Protein AF-A0A9X4BI87-F1 (afdb_monomer_lite)

Secondary structure (DSSP, 8-state):
--S---EEEEEEEEEESSS-EEEEEEEEEEP---EEE-TTSS-TT-EEE-S--SS-EEEEEEEEEEEEEEEETTEEEEEEEEEEEE-GGGGGS--

pLDDT: mean 77.47, std 15.28, range [39.59, 94.81]

Structure (mmCIF, N/CA/C/O backbone):
data_AF-A0A9X4BI87-F1
#
_entry.id   AF-A0A9X4BI87-F1
#
loop_
_atom_site.group_PDB
_atom_site.id
_atom_site.type_symbol
_atom_site.label_atom_id
_atom_site.label_alt_id
_atom_site.label_comp_id
_atom_site.label_asym_id
_atom_site.label_entity_id
_atom_site.label_seq_id
_atom_site.pdbx_PDB_ins_code
_atom_site.Cartn_x
_atom_site.Cartn_y
_atom_site.Cartn_z
_atom_site.occupancy
_atom_site.B_iso_or_equiv
_atom_site.auth_seq_id
_atom_site.auth_comp_id
_atom_site.auth_asym_id
_atom_site.auth_atom_id
_atom_site.pdbx_PDB_model_num
ATOM 1 N N . PHE A 1 1 ? -1.081 7.690 5.217 1.00 48.03 1 PHE A N 1
ATOM 2 C CA . PHE A 1 1 ? -0.173 6.781 4.496 1.00 48.03 1 PHE A CA 1
ATOM 3 C C . PHE A 1 1 ? 1.250 7.194 4.862 1.00 48.03 1 PHE A C 1
ATOM 5 O O . PHE A 1 1 ? 1.548 8.368 4.724 1.00 48.03 1 PHE A O 1
ATOM 12 N N . TRP A 1 2 ? 2.065 6.306 5.451 1.00 39.59 2 TRP A N 1
ATOM 13 C CA . TRP A 1 2 ? 3.472 6.602 5.808 1.00 39.59 2 TRP A CA 1
ATOM 14 C C . TRP A 1 2 ? 4.362 6.609 4.550 1.00 39.59 2 TRP A C 1
ATOM 16 O O . TRP A 1 2 ? 5.305 7.381 4.453 1.00 39.59 2 TRP A O 1
ATOM 26 N N . MET A 1 3 ? 4.006 5.854 3.514 1.00 40.59 3 MET A N 1
ATOM 27 C CA . MET A 1 3 ? 4.603 6.024 2.192 1.00 40.59 3 MET A CA 1
ATOM 28 C C . MET A 1 3 ? 3.857 7.129 1.437 1.00 40.59 3 MET A C 1
ATOM 30 O O . MET A 1 3 ? 2.646 7.019 1.223 1.00 40.59 3 MET A O 1
ATOM 34 N N . ASN A 1 4 ? 4.570 8.198 1.063 1.00 53.06 4 ASN A N 1
ATOM 35 C CA . ASN A 1 4 ? 4.095 9.134 0.045 1.00 53.06 4 ASN A CA 1
ATOM 36 C C . ASN A 1 4 ? 3.998 8.352 -1.264 1.00 53.06 4 ASN A C 1
ATOM 38 O O . ASN A 1 4 ? 5.007 7.993 -1.866 1.00 53.06 4 ASN A O 1
ATOM 42 N N . HIS A 1 5 ? 2.773 8.041 -1.673 1.00 53.25 5 HIS A N 1
ATOM 43 C CA . HIS A 1 5 ? 2.501 7.597 -3.029 1.00 53.25 5 HIS A CA 1
ATOM 44 C C . HIS A 1 5 ? 2.340 8.847 -3.889 1.00 53.25 5 HIS A C 1
ATOM 46 O O . HIS A 1 5 ? 1.222 9.217 -4.238 1.00 53.25 5 HIS A O 1
ATOM 52 N N . ASP A 1 6 ? 3.462 9.511 -4.184 1.00 58.28 6 ASP A N 1
ATOM 53 C CA . ASP A 1 6 ? 3.548 10.581 -5.188 1.00 58.28 6 ASP A CA 1
ATOM 54 C C . ASP A 1 6 ? 3.419 9.943 -6.578 1.00 58.28 6 ASP A C 1
ATOM 56 O O . ASP A 1 6 ? 4.361 9.844 -7.359 1.00 58.28 6 ASP A O 1
ATOM 60 N N . GLY A 1 7 ? 2.240 9.382 -6.824 1.00 67.50 7 GLY A N 1
ATOM 61 C CA . GLY A 1 7 ? 1.948 8.480 -7.917 1.00 67.50 7 GLY A CA 1
ATOM 62 C C . GLY A 1 7 ? 0.453 8.435 -8.204 1.00 67.50 7 GLY A C 1
ATOM 63 O O . GLY A 1 7 ? -0.384 8.831 -7.391 1.00 67.50 7 GLY A O 1
ATOM 64 N N . GLN A 1 8 ? 0.109 7.975 -9.398 1.00 79.81 8 GLN A N 1
ATOM 65 C CA . GLN A 1 8 ? -1.274 7.887 -9.854 1.00 79.81 8 GLN A CA 1
ATOM 66 C C . GLN A 1 8 ? -1.919 6.632 -9.265 1.00 79.81 8 GLN A C 1
ATOM 68 O O . GLN A 1 8 ? -1.277 5.588 -9.175 1.00 79.81 8 GLN A O 1
ATOM 73 N N . GLY A 1 9 ? -3.186 6.693 -8.858 1.00 86.56 9 GLY A N 1
ATOM 74 C CA . GLY A 1 9 ? -3.835 5.529 -8.262 1.00 86.56 9 GLY A CA 1
ATOM 75 C C . GLY A 1 9 ? -5.342 5.641 -8.124 1.00 86.56 9 GLY A C 1
ATOM 76 O O . GLY A 1 9 ? -5.938 6.697 -8.334 1.00 86.56 9 GLY A O 1
ATOM 77 N N . ALA A 1 10 ? -5.949 4.520 -7.753 1.00 90.81 10 ALA A N 1
ATOM 78 C CA . ALA A 1 10 ? -7.380 4.380 -7.539 1.00 90.81 10 ALA A CA 1
ATOM 79 C C . ALA A 1 10 ? -7.643 3.416 -6.380 1.00 90.81 10 ALA A C 1
ATOM 81 O O . ALA A 1 10 ? -6.837 2.534 -6.083 1.00 90.81 10 ALA A O 1
ATOM 82 N N . GLY A 1 11 ? -8.782 3.577 -5.715 1.00 91.31 11 GLY A N 1
ATOM 83 C CA . GLY A 1 11 ? -9.137 2.719 -4.598 1.00 91.31 11 GLY A CA 1
ATOM 84 C C . GLY A 1 11 ? -10.489 3.042 -3.994 1.00 91.31 11 GLY A C 1
ATOM 85 O O . GLY A 1 11 ? -11.140 4.023 -4.356 1.00 91.31 11 GLY A O 1
ATOM 86 N N . VAL A 1 12 ? -10.875 2.205 -3.041 1.00 93.44 12 VAL A N 1
ATOM 87 C CA . VAL A 1 12 ? -12.055 2.377 -2.200 1.00 93.44 12 VAL A CA 1
ATOM 88 C C . VAL A 1 12 ? -11.572 2.734 -0.803 1.00 93.44 12 VAL A C 1
ATOM 90 O O . VAL A 1 12 ? -10.667 2.098 -0.264 1.00 93.44 12 VAL A O 1
ATOM 93 N N . LYS A 1 13 ? -12.166 3.772 -0.223 1.00 92.94 13 LYS A N 1
ATOM 94 C CA . LYS A 1 13 ? -11.868 4.225 1.136 1.00 92.94 13 LYS A CA 1
ATOM 95 C C . LYS A 1 13 ? -13.114 4.105 1.996 1.00 92.94 13 LYS A C 1
ATOM 97 O O . LYS A 1 13 ? -14.225 4.237 1.483 1.00 92.94 13 LYS A O 1
ATOM 102 N N . ASN A 1 14 ? -12.906 3.903 3.291 1.00 92.75 14 ASN A N 1
ATOM 103 C CA . ASN A 1 14 ? -13.935 3.911 4.321 1.00 92.75 14 ASN A CA 1
ATOM 104 C C . ASN A 1 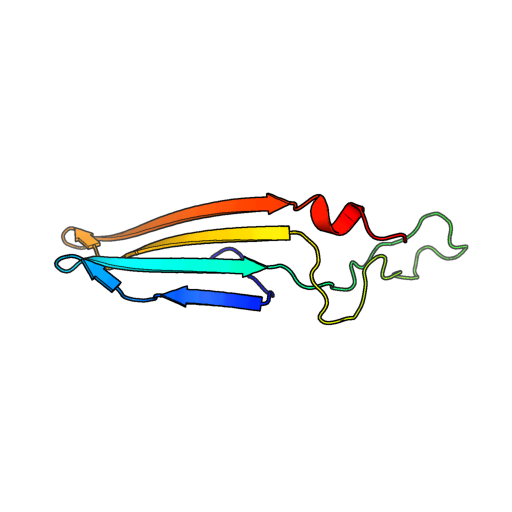14 ? -15.041 2.874 4.069 1.00 92.75 14 ASN A C 1
ATOM 106 O O . ASN A 1 14 ? -16.210 3.131 4.351 1.00 92.75 14 ASN A O 1
ATOM 110 N N . PHE A 1 15 ? -14.686 1.707 3.523 1.00 93.75 15 PHE A N 1
ATOM 111 C CA . PHE A 1 15 ? -15.637 0.613 3.380 1.00 93.75 15 PHE A CA 1
ATOM 112 C C . PHE A 1 15 ? -15.958 0.056 4.768 1.00 93.75 15 PHE A C 1
ATOM 114 O O . PHE A 1 15 ? -15.072 -0.460 5.450 1.00 93.75 15 PHE A O 1
ATOM 121 N N . ASP A 1 16 ? -17.205 0.209 5.208 1.00 93.38 16 ASP A N 1
ATOM 122 C CA . ASP A 1 16 ? -17.633 -0.259 6.524 1.00 93.38 16 ASP A CA 1
ATOM 123 C C . ASP A 1 16 ? -17.846 -1.776 6.515 1.00 93.38 16 ASP A C 1
ATOM 125 O O . ASP A 1 16 ? -18.638 -2.310 5.735 1.00 93.38 16 ASP A O 1
ATOM 129 N N . ILE A 1 17 ? -17.135 -2.467 7.403 1.00 89.88 17 ILE A N 1
ATOM 130 C CA . ILE A 1 17 ? -17.285 -3.896 7.662 1.00 89.88 17 ILE A CA 1
ATOM 131 C C . ILE A 1 17 ? -17.640 -4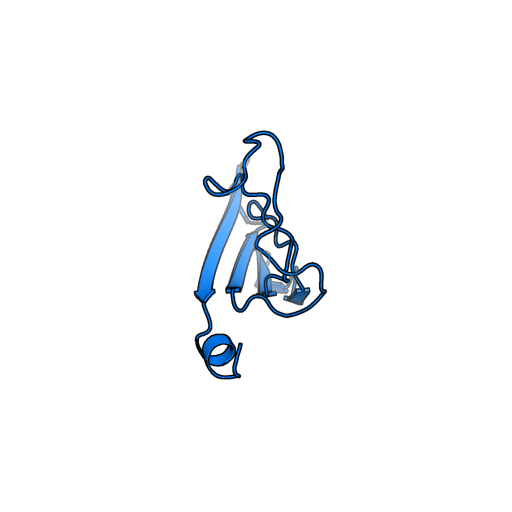.063 9.136 1.00 89.88 17 ILE A C 1
ATOM 133 O O . ILE A 1 17 ? -16.808 -4.425 9.967 1.00 89.88 17 ILE A O 1
ATOM 137 N N . GLY A 1 18 ? -18.895 -3.768 9.472 1.00 88.00 18 GLY A N 1
ATOM 138 C CA . GLY A 1 18 ? -19.419 -4.012 10.813 1.00 88.00 18 GLY A CA 1
ATOM 139 C C . GLY A 1 18 ? -18.801 -3.093 11.865 1.00 88.00 18 GLY A C 1
ATOM 140 O O . GLY A 1 18 ? -18.441 -3.556 12.946 1.00 88.00 18 GLY A O 1
ATOM 141 N N . GLY A 1 19 ? -18.672 -1.801 11.550 1.00 86.06 19 GLY A N 1
ATOM 142 C CA . GLY A 1 19 ? -18.136 -0.790 12.467 1.00 86.06 19 GLY A CA 1
ATOM 143 C C . GLY A 1 19 ? -16.612 -0.659 12.467 1.00 86.06 19 GLY A C 1
ATOM 144 O O . GLY A 1 19 ? -16.074 0.131 13.241 1.00 86.06 19 GLY A O 1
ATOM 145 N N . VAL A 1 20 ? -15.921 -1.396 11.595 1.00 91.19 20 VAL A N 1
ATOM 146 C CA . VAL A 1 20 ? -14.503 -1.205 11.273 1.00 91.19 20 VAL A CA 1
ATOM 147 C C . VAL A 1 20 ? -14.399 -0.723 9.832 1.00 91.19 20 VAL A C 1
ATOM 149 O O . VAL A 1 20 ? -15.104 -1.220 8.956 1.00 91.19 20 VAL A O 1
ATOM 152 N N . GLN A 1 21 ? -13.524 0.245 9.577 1.00 94.69 21 GLN A N 1
ATOM 153 C CA . GLN A 1 21 ? -13.316 0.801 8.248 1.00 94.69 21 GLN A CA 1
ATOM 154 C C . GLN A 1 21 ? -12.161 0.103 7.543 1.00 94.69 21 GLN A C 1
ATOM 156 O O . GLN A 1 21 ? -11.098 -0.126 8.124 1.00 94.69 21 GLN A O 1
ATOM 161 N N . PHE A 1 22 ? -12.374 -0.204 6.271 1.00 94.69 22 PHE A N 1
ATOM 162 C CA . PHE A 1 22 ? -11.389 -0.805 5.394 1.00 94.69 22 PHE A CA 1
ATOM 163 C C . PHE A 1 22 ? -11.133 0.089 4.180 1.00 94.69 22 PHE A C 1
ATOM 165 O O . PHE A 1 22 ? -12.060 0.484 3.470 1.00 94.69 22 PHE A O 1
ATOM 172 N N . ASP A 1 23 ? -9.861 0.371 3.924 1.00 94.81 23 ASP A N 1
ATOM 173 C CA . ASP A 1 23 ? -9.396 1.056 2.727 1.00 94.81 23 ASP A CA 1
ATOM 174 C C . ASP A 1 23 ? -8.539 0.088 1.910 1.00 94.81 23 ASP A C 1
ATOM 176 O O . ASP A 1 23 ? -7.690 -0.620 2.462 1.00 94.81 23 ASP A O 1
ATOM 180 N N . VAL A 1 24 ? -8.710 0.103 0.591 1.00 94.38 24 VAL A N 1
ATOM 181 C CA . VAL A 1 24 ? -7.855 -0.615 -0.357 1.00 94.38 24 VAL A CA 1
ATOM 182 C C . VAL A 1 24 ? -7.610 0.251 -1.583 1.00 94.38 24 VAL A C 1
ATOM 184 O O . VAL A 1 24 ? -8.538 0.841 -2.138 1.00 94.38 24 VAL A O 1
ATOM 187 N N . ALA A 1 25 ? -6.359 0.347 -2.015 1.00 92.62 25 ALA A N 1
ATOM 188 C CA . ALA A 1 25 ? -5.996 1.129 -3.186 1.00 92.62 25 ALA A CA 1
ATOM 189 C C . ALA A 1 25 ? -4.798 0.531 -3.916 1.00 92.62 25 ALA A C 1
ATOM 191 O O . ALA A 1 25 ? -3.908 -0.060 -3.305 1.00 92.62 25 ALA A O 1
ATOM 192 N N . THR A 1 26 ? -4.763 0.743 -5.224 1.00 90.06 26 THR A N 1
ATOM 193 C CA . THR A 1 26 ? -3.603 0.486 -6.074 1.00 90.06 26 THR A CA 1
ATOM 194 C C . THR A 1 26 ? -3.022 1.805 -6.548 1.00 90.06 26 THR A C 1
ATOM 196 O O . THR A 1 26 ? -3.760 2.739 -6.870 1.00 90.06 26 THR A O 1
ATOM 199 N N . VAL A 1 27 ? -1.704 1.871 -6.614 1.00 88.69 27 VAL A N 1
ATOM 200 C CA . VAL A 1 27 ? -0.939 3.083 -6.911 1.00 88.69 27 VAL A CA 1
ATOM 201 C C . VAL A 1 27 ? 0.261 2.708 -7.773 1.00 88.69 27 VAL A C 1
ATOM 203 O O . VAL A 1 27 ? 0.878 1.667 -7.558 1.00 88.69 27 VAL A O 1
ATOM 206 N N . ALA A 1 28 ? 0.578 3.552 -8.744 1.00 84.88 28 ALA A N 1
ATOM 207 C CA . ALA A 1 28 ? 1.721 3.438 -9.636 1.00 84.88 28 ALA A CA 1
ATOM 208 C C . ALA A 1 28 ? 2.630 4.649 -9.427 1.00 84.88 28 ALA A C 1
ATOM 210 O O . ALA A 1 28 ? 2.150 5.782 -9.325 1.00 84.88 28 ALA A O 1
ATOM 211 N N . ALA A 1 29 ? 3.935 4.417 -9.338 1.00 82.56 29 ALA A N 1
ATOM 212 C CA . ALA A 1 29 ? 4.907 5.494 -9.299 1.00 82.56 29 ALA A CA 1
ATOM 213 C C . ALA A 1 29 ? 4.993 6.145 -10.680 1.00 82.56 29 ALA A C 1
ATOM 215 O O . ALA A 1 29 ? 5.069 5.457 -11.697 1.00 82.56 29 ALA A O 1
ATOM 216 N N . VAL A 1 30 ? 5.001 7.474 -10.708 1.00 78.69 30 VAL A N 1
ATOM 217 C CA . VAL A 1 30 ? 5.293 8.211 -11.937 1.00 78.69 30 VAL A CA 1
ATOM 218 C C . VAL A 1 30 ? 6.788 8.410 -12.086 1.00 78.69 30 VAL A C 1
ATOM 220 O O . VAL A 1 30 ? 7.539 8.401 -11.101 1.00 78.69 30 VAL A O 1
ATOM 223 N N . GLU A 1 31 ? 7.225 8.581 -13.327 1.00 75.44 31 GLU A N 1
ATOM 224 C CA . GLU A 1 31 ? 8.569 9.064 -13.589 1.00 75.44 31 GLU A CA 1
ATOM 225 C C . GLU A 1 31 ? 8.815 10.371 -12.830 1.00 75.44 31 GLU A C 1
ATOM 227 O O . GLU A 1 31 ? 7.952 11.241 -12.708 1.00 75.44 31 GLU A O 1
ATOM 232 N N . SER A 1 32 ? 10.005 10.480 -12.259 1.00 73.94 32 SER A N 1
ATOM 233 C CA . SER A 1 32 ? 10.438 11.677 -11.559 1.00 73.94 32 SER A CA 1
ATOM 234 C C . SER A 1 32 ? 11.943 11.801 -11.704 1.00 73.94 32 SER A C 1
ATOM 236 O O . SER A 1 32 ? 12.656 10.790 -11.742 1.00 73.94 32 SER A O 1
ATOM 238 N N . CYS A 1 33 ? 12.428 13.042 -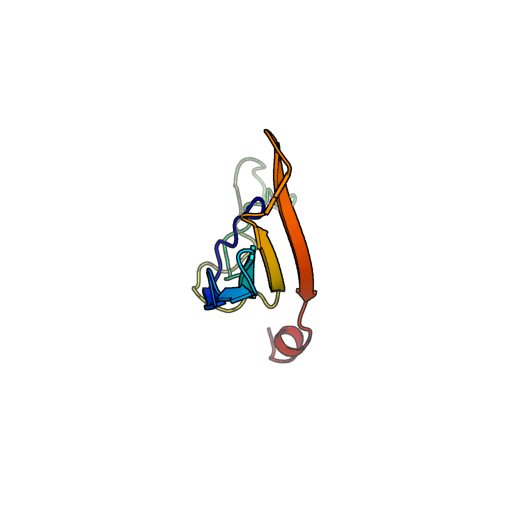11.768 1.00 73.88 33 CYS A N 1
ATOM 239 C CA . CYS A 1 33 ? 13.857 13.310 -11.717 1.00 73.88 33 CYS A CA 1
ATOM 240 C C . CYS A 1 33 ? 14.420 12.703 -10.424 1.00 73.88 33 CYS A C 1
ATOM 242 O O . CYS A 1 33 ? 14.047 13.112 -9.324 1.00 73.88 33 CYS A O 1
ATOM 244 N N . SER A 1 34 ? 15.334 11.741 -10.574 1.00 72.50 34 SER A N 1
ATOM 245 C CA . SER A 1 34 ? 16.193 11.268 -9.491 1.00 72.50 34 SER A CA 1
ATOM 246 C C . SER A 1 34 ? 17.484 12.088 -9.525 1.00 72.50 34 SER A C 1
ATOM 248 O O . SER A 1 34 ? 18.254 11.935 -10.476 1.00 72.50 34 SER A O 1
ATOM 250 N N . PRO A 1 35 ? 17.697 13.027 -8.586 1.00 72.19 35 PRO A N 1
ATOM 251 C CA . PRO A 1 35 ? 18.902 13.840 -8.559 1.00 72.19 35 PRO A CA 1
ATOM 252 C C . PRO A 1 35 ? 20.092 12.995 -8.098 1.00 72.19 35 PRO A C 1
ATOM 254 O O . PRO A 1 35 ? 20.182 12.624 -6.929 1.00 72.19 35 PRO A O 1
ATOM 257 N N . GLU A 1 36 ? 21.027 12.730 -9.002 1.00 72.62 36 GLU A N 1
ATOM 258 C CA . GLU A 1 36 ? 22.265 12.009 -8.715 1.00 72.62 36 GLU A CA 1
ATOM 259 C C . GLU A 1 36 ? 23.474 12.879 -9.077 1.00 72.62 36 GLU A C 1
ATOM 261 O O . GLU A 1 36 ? 23.460 13.644 -10.044 1.00 72.62 36 GLU A O 1
ATOM 266 N N . VAL A 1 37 ? 24.532 12.792 -8.269 1.00 72.75 37 VAL A N 1
ATOM 267 C CA . VAL A 1 37 ? 25.832 13.382 -8.606 1.00 72.75 37 VAL A CA 1
ATOM 268 C C . VAL A 1 37 ? 26.578 12.323 -9.402 1.00 72.75 37 VAL A C 1
ATOM 270 O O . VAL A 1 37 ? 26.940 11.287 -8.853 1.00 72.75 37 VAL A O 1
ATOM 273 N N . MET A 1 38 ? 26.739 12.545 -10.704 1.00 68.81 38 MET A N 1
ATOM 274 C CA . MET A 1 38 ? 27.443 11.602 -11.570 1.00 68.81 38 MET A CA 1
ATOM 275 C C . MET A 1 38 ? 28.954 11.834 -11.481 1.00 68.81 38 MET A C 1
ATOM 277 O O . MET A 1 38 ? 29.415 12.965 -11.633 1.00 68.81 38 MET A O 1
ATOM 281 N N . ASP A 1 39 ? 29.716 10.760 -11.265 1.00 69.88 39 ASP A N 1
ATOM 282 C CA . ASP A 1 39 ? 31.179 10.807 -11.101 1.00 69.88 39 ASP A CA 1
ATOM 283 C C . ASP A 1 39 ? 31.933 11.192 -12.393 1.00 69.88 39 ASP A C 1
ATOM 285 O O . ASP A 1 39 ? 33.081 11.630 -12.330 1.00 69.88 39 ASP A O 1
ATOM 289 N N . ASP A 1 40 ? 31.289 11.064 -13.559 1.00 63.44 40 ASP A N 1
ATOM 290 C CA . ASP A 1 40 ? 31.886 11.319 -14.882 1.00 63.44 40 ASP A CA 1
ATOM 291 C C . ASP A 1 40 ? 31.818 12.788 -15.342 1.00 63.44 40 ASP A C 1
ATOM 293 O O . ASP A 1 40 ? 32.325 13.140 -16.411 1.00 63.44 40 ASP A O 1
ATOM 297 N N . GLU A 1 41 ? 31.225 13.681 -14.549 1.00 57.25 41 GLU A N 1
ATOM 298 C CA . GLU A 1 41 ? 31.175 15.100 -14.888 1.00 57.25 41 GLU A CA 1
ATOM 299 C C . GLU A 1 41 ? 32.419 15.815 -14.331 1.00 57.25 41 GLU A C 1
ATOM 301 O O . GLU A 1 41 ? 32.729 15.721 -13.144 1.00 57.25 41 GLU A O 1
ATOM 306 N N . ALA A 1 42 ? 33.107 16.628 -15.143 1.00 62.16 42 ALA A N 1
ATOM 307 C CA . ALA A 1 42 ? 34.292 17.409 -14.736 1.00 62.16 42 ALA A CA 1
ATOM 308 C C . ALA A 1 42 ? 34.046 18.419 -13.581 1.00 62.16 42 ALA A C 1
ATOM 310 O O . ALA A 1 42 ? 34.934 19.195 -13.222 1.00 62.16 42 ALA A O 1
ATOM 311 N N . ASN A 1 43 ? 32.835 18.445 -13.018 1.00 60.31 43 ASN A N 1
ATOM 312 C CA . ASN A 1 43 ? 32.442 19.251 -11.877 1.00 60.31 43 ASN A CA 1
ATOM 313 C C . ASN A 1 43 ? 31.459 18.471 -10.965 1.00 60.31 43 ASN A C 1
ATOM 315 O O . ASN A 1 43 ? 30.282 18.361 -11.317 1.00 60.31 43 ASN A O 1
ATOM 319 N N . PRO A 1 44 ? 31.877 18.045 -9.756 1.00 60.81 44 PRO A N 1
ATOM 320 C CA . PRO A 1 44 ? 31.059 17.274 -8.806 1.00 60.81 44 PRO A CA 1
ATOM 321 C C . PRO A 1 44 ? 29.899 18.064 -8.161 1.00 60.81 44 PRO A C 1
ATOM 323 O O . PRO A 1 44 ? 29.251 17.581 -7.237 1.00 60.81 44 PRO A O 1
ATOM 326 N N . SER A 1 45 ? 29.634 19.294 -8.614 1.00 59.34 45 SER A N 1
ATOM 327 C CA . SER A 1 45 ? 28.551 20.154 -8.107 1.00 59.34 45 SER A CA 1
ATOM 328 C C . SER A 1 45 ? 27.290 20.125 -8.980 1.00 59.34 45 SER A C 1
ATOM 330 O O . SER A 1 45 ? 26.293 20.761 -8.636 1.00 59.34 45 SER A O 1
ATOM 332 N N . ARG A 1 46 ? 27.318 19.449 -10.138 1.00 63.69 46 ARG A N 1
ATOM 333 C CA . ARG A 1 46 ? 26.154 19.338 -11.023 1.00 63.69 46 ARG A CA 1
ATOM 334 C C . ARG A 1 46 ? 25.293 18.154 -10.577 1.00 63.69 46 ARG A C 1
ATOM 336 O O . ARG A 1 46 ? 25.677 17.005 -10.739 1.00 63.69 46 ARG A O 1
ATOM 343 N N . ILE A 1 47 ? 24.123 18.460 -10.021 1.00 69.81 47 ILE A N 1
ATOM 344 C CA . ILE A 1 47 ? 23.052 17.480 -9.831 1.00 69.81 47 ILE A CA 1
ATOM 345 C C . ILE A 1 47 ? 22.504 17.139 -11.219 1.00 69.81 47 ILE A C 1
ATOM 347 O O . ILE A 1 47 ? 21.971 18.018 -11.902 1.00 69.81 47 ILE A O 1
ATOM 351 N N . THR A 1 48 ? 22.639 15.884 -11.629 1.00 68.56 48 THR A N 1
ATOM 352 C CA . THR A 1 48 ? 22.090 15.365 -12.881 1.00 68.56 48 THR A CA 1
ATOM 353 C C . THR A 1 48 ? 20.833 14.562 -12.569 1.00 68.56 48 THR A C 1
ATOM 355 O O . THR A 1 48 ? 20.833 13.686 -11.712 1.00 68.56 48 THR A O 1
ATOM 358 N N . CYS A 1 49 ? 19.732 14.878 -13.250 1.00 68.75 49 CYS A N 1
ATOM 359 C CA . CYS A 1 49 ? 18.511 14.079 -13.183 1.00 68.75 49 CYS A CA 1
ATOM 360 C C . CYS A 1 49 ? 18.695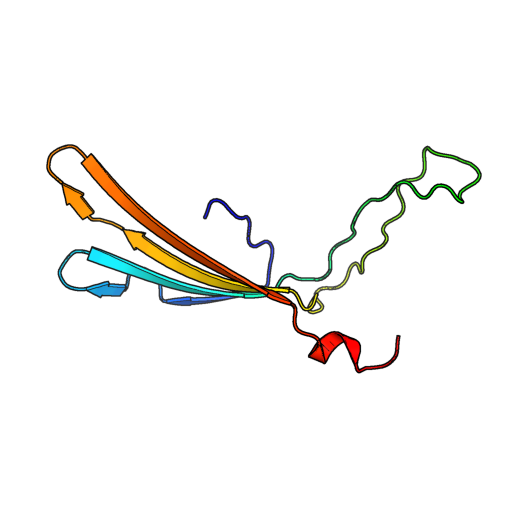 12.819 -14.035 1.00 68.75 49 CYS A C 1
ATOM 362 O O . CYS A 1 49 ? 18.710 12.922 -15.261 1.00 68.75 49 CYS A O 1
ATOM 364 N N . THR A 1 50 ? 18.808 11.643 -13.418 1.00 70.44 50 THR A N 1
ATOM 365 C CA . THR A 1 50 ? 18.926 10.361 -14.144 1.00 70.44 50 THR A CA 1
ATOM 366 C C . THR A 1 50 ? 17.570 9.718 -14.468 1.00 70.44 50 THR A C 1
ATOM 368 O O . THR A 1 50 ? 17.514 8.722 -15.184 1.00 70.44 50 THR A O 1
ATOM 371 N N . GLY A 1 51 ? 16.465 10.322 -14.009 1.00 68.00 51 GLY A N 1
ATOM 372 C CA . GLY A 1 51 ? 15.084 9.903 -14.292 1.00 68.00 51 GLY A CA 1
ATOM 373 C C . GLY A 1 51 ? 14.333 10.829 -15.257 1.00 68.00 51 GLY A C 1
ATOM 374 O O . GLY A 1 51 ? 14.709 11.990 -15.438 1.00 68.00 51 GLY A O 1
ATOM 375 N N . GLY A 1 52 ? 13.254 10.320 -15.862 1.00 65.38 52 GLY A N 1
ATOM 376 C CA . GLY A 1 52 ? 12.345 11.104 -16.704 1.00 65.38 52 GLY A CA 1
ATOM 377 C C . GLY A 1 52 ? 11.620 12.212 -15.927 1.00 65.38 52 GLY A C 1
ATOM 378 O O . GLY A 1 52 ? 11.417 12.115 -14.719 1.00 65.38 52 GLY A O 1
ATOM 379 N N . SER A 1 53 ? 11.230 13.289 -16.615 1.00 65.38 53 SER A N 1
ATOM 380 C CA . SER A 1 53 ? 10.440 14.405 -16.057 1.00 65.38 53 SER A CA 1
ATOM 381 C C . SER A 1 53 ? 8.967 14.380 -16.491 1.00 65.38 53 SER A C 1
ATOM 383 O O . SER A 1 53 ? 8.255 15.376 -16.346 1.00 65.38 53 SER A O 1
ATOM 385 N N . GLY A 1 54 ? 8.526 13.262 -17.074 1.00 67.44 54 GLY A N 1
ATOM 386 C CA . GLY A 1 54 ? 7.174 13.073 -17.583 1.00 67.44 54 GLY A CA 1
ATOM 387 C C . GLY A 1 54 ? 6.186 12.600 -16.518 1.00 67.44 54 GLY A C 1
ATOM 388 O O . GLY A 1 54 ? 6.546 12.274 -15.395 1.00 67.44 54 GLY A O 1
ATOM 389 N N . THR A 1 55 ? 4.912 12.518 -16.896 1.00 71.50 55 THR A N 1
ATOM 390 C CA . THR A 1 55 ? 3.860 11.860 -16.098 1.00 71.50 55 THR A CA 1
ATOM 391 C C . THR A 1 55 ? 3.684 10.387 -16.492 1.00 71.50 55 THR A C 1
ATOM 393 O O . THR A 1 55 ? 2.597 9.830 -16.324 1.00 71.50 55 THR A O 1
ATOM 396 N N . GLY A 1 56 ? 4.718 9.791 -17.096 1.00 74.38 56 GLY A N 1
ATOM 397 C CA . GLY A 1 56 ? 4.747 8.395 -17.524 1.00 74.38 56 GLY A CA 1
ATOM 398 C C . GLY A 1 56 ? 4.784 7.426 -16.345 1.00 74.38 56 GLY A C 1
ATOM 399 O O . GLY A 1 56 ? 5.060 7.818 -15.209 1.00 74.38 56 GLY A O 1
ATOM 400 N N . ASP A 1 57 ? 4.475 6.160 -16.616 1.00 76.00 57 ASP A N 1
ATOM 401 C CA . ASP A 1 57 ? 4.575 5.090 -15.627 1.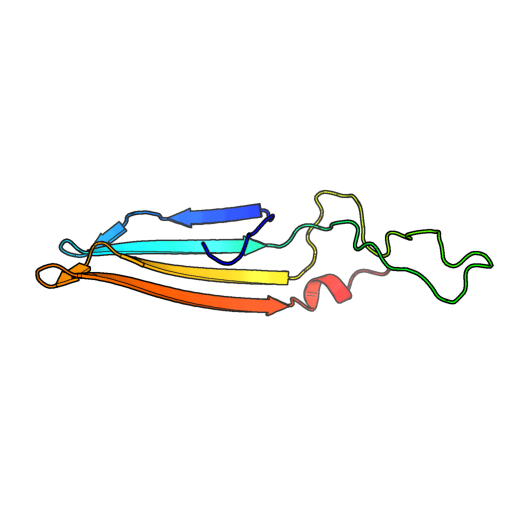00 76.00 57 ASP A CA 1
ATOM 402 C C . ASP A 1 57 ? 6.041 4.699 -15.392 1.00 76.00 57 ASP A C 1
ATOM 404 O O . ASP A 1 57 ? 6.776 4.439 -16.341 1.00 76.00 57 ASP A O 1
ATOM 408 N N . LYS A 1 58 ? 6.460 4.633 -14.123 1.00 78.38 58 LYS A N 1
ATOM 409 C CA . LYS A 1 58 ? 7.825 4.244 -13.730 1.00 78.38 58 LYS A CA 1
ATOM 410 C C . LYS A 1 58 ? 8.003 2.721 -13.642 1.00 78.38 58 LYS A C 1
ATOM 412 O O . LYS A 1 58 ? 9.105 2.236 -13.409 1.00 78.38 58 LYS A O 1
ATOM 417 N N . GLY A 1 59 ? 6.920 1.953 -13.756 1.00 79.75 59 GLY A N 1
ATOM 418 C CA . GLY A 1 59 ? 6.942 0.499 -13.629 1.00 79.75 59 GLY A CA 1
ATOM 419 C C . GLY A 1 59 ? 6.986 -0.018 -12.189 1.00 79.75 59 GLY A C 1
ATOM 420 O O . GLY A 1 59 ? 6.966 -1.232 -11.993 1.00 79.75 59 GLY A O 1
ATOM 421 N N . ASN A 1 60 ? 6.998 0.860 -11.178 1.00 85.12 60 ASN A N 1
ATOM 422 C CA . ASN A 1 60 ? 6.833 0.473 -9.777 1.00 85.12 60 ASN A CA 1
ATOM 423 C C . ASN A 1 60 ? 5.365 0.637 -9.371 1.00 85.12 60 ASN A C 1
ATOM 425 O O . ASN A 1 60 ? 4.796 1.726 -9.473 1.00 85.12 60 ASN A O 1
ATOM 429 N N . TYR A 1 61 ? 4.772 -0.416 -8.826 1.00 85.69 61 TYR A N 1
ATOM 430 C CA . TYR A 1 61 ? 3.374 -0.441 -8.414 1.00 85.69 61 TYR A CA 1
ATOM 431 C C . TYR A 1 61 ? 3.256 -0.899 -6.969 1.00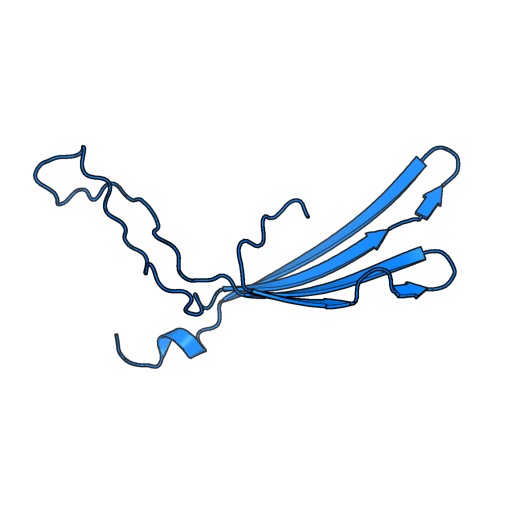 85.69 61 TYR A C 1
ATOM 433 O O . TYR A 1 61 ? 4.104 -1.631 -6.461 1.00 85.69 61 TYR A O 1
ATOM 441 N N . ALA A 1 62 ? 2.177 -0.510 -6.296 1.00 89.62 62 ALA A N 1
ATOM 442 C CA . ALA A 1 62 ? 1.841 -1.067 -4.999 1.00 89.62 62 ALA A CA 1
ATOM 443 C C . ALA A 1 62 ? 0.340 -1.295 -4.833 1.00 89.62 62 ALA A C 1
ATOM 445 O O . ALA A 1 62 ? -0.496 -0.516 -5.296 1.00 89.62 62 ALA A O 1
ATOM 446 N N . ALA A 1 63 ? 0.016 -2.359 -4.106 1.00 90.81 63 ALA A N 1
ATOM 447 C CA . ALA A 1 63 ? -1.282 -2.566 -3.492 1.00 90.81 63 ALA A CA 1
ATOM 448 C C . ALA A 1 63 ? -1.190 -2.161 -2.019 1.00 90.81 63 ALA A C 1
ATOM 450 O O . ALA A 1 63 ? -0.301 -2.603 -1.291 1.00 90.81 63 ALA A O 1
ATOM 451 N N . THR A 1 64 ? -2.114 -1.321 -1.576 1.00 91.19 64 THR A N 1
ATOM 452 C CA . THR A 1 64 ? -2.153 -0.771 -0.221 1.00 91.19 64 THR A CA 1
ATOM 453 C C . THR A 1 64 ? -3.484 -1.104 0.427 1.00 91.19 64 THR A C 1
ATOM 455 O O . THR A 1 64 ? -4.526 -1.118 -0.232 1.00 91.19 64 THR A O 1
ATOM 458 N N . SER A 1 65 ? -3.451 -1.380 1.724 1.00 93.19 65 SER A N 1
ATOM 459 C CA . SER A 1 65 ? -4.642 -1.619 2.525 1.00 93.19 65 SER A CA 1
ATOM 460 C C . SER A 1 65 ? -4.482 -1.051 3.930 1.00 93.19 65 SER A C 1
ATOM 462 O O . SER A 1 65 ? -3.385 -1.056 4.504 1.00 93.19 65 SER A O 1
ATOM 464 N N . LYS A 1 66 ? -5.588 -0.548 4.474 1.00 94.19 66 LYS A N 1
ATOM 465 C CA . LYS A 1 66 ? -5.679 -0.011 5.831 1.00 94.19 66 LYS A CA 1
ATOM 466 C C . LYS A 1 66 ? -6.959 -0.521 6.486 1.00 94.19 66 LYS A C 1
ATOM 468 O O . LYS A 1 66 ? -8.034 -0.380 5.918 1.00 94.19 66 LYS A O 1
ATOM 473 N N . ILE A 1 67 ? -6.852 -1.067 7.692 1.00 94.19 67 ILE A N 1
ATOM 474 C CA . ILE A 1 67 ? -7.992 -1.363 8.569 1.00 94.19 67 ILE A CA 1
ATOM 475 C C . ILE A 1 67 ? -7.929 -0.373 9.732 1.00 94.19 67 ILE A C 1
ATOM 477 O O . ILE A 1 67 ? -6.888 -0.268 10.381 1.00 94.19 67 ILE A O 1
ATOM 481 N N . HIS A 1 68 ? -9.001 0.371 9.992 1.00 93.62 68 HIS A N 1
ATOM 482 C CA . HIS A 1 68 ? -9.018 1.444 10.993 1.00 93.62 68 HIS A CA 1
ATOM 483 C C . HIS A 1 68 ? -10.386 1.668 11.632 1.00 93.62 68 HIS A C 1
ATOM 485 O O . HIS A 1 68 ? -11.383 1.072 11.231 1.00 93.62 68 HIS A O 1
ATOM 491 N N . GLY A 1 69 ? -10.423 2.504 12.672 1.00 88.88 69 GLY A N 1
ATOM 492 C CA . GLY A 1 69 ? -11.631 2.751 13.462 1.00 88.88 69 GLY A CA 1
ATOM 493 C C . GLY A 1 69 ? -11.909 1.675 14.516 1.00 88.88 69 GLY A C 1
ATOM 494 O O . GLY A 1 69 ? -13.022 1.593 15.034 1.00 88.88 69 GLY A O 1
ATOM 495 N N . MET A 1 70 ? -10.912 0.853 14.856 1.00 90.31 70 MET A N 1
ATOM 496 C CA . MET A 1 70 ? -11.029 -0.184 15.881 1.00 90.31 70 MET A CA 1
ATOM 497 C C . MET A 1 70 ? -10.768 0.418 17.264 1.00 90.31 70 MET A C 1
ATOM 499 O O . MET A 1 70 ? -9.624 0.547 17.699 1.00 90.31 70 MET A O 1
ATOM 503 N N . LYS A 1 71 ? -11.842 0.751 17.986 1.00 88.75 71 LYS A N 1
ATOM 504 C CA . LYS A 1 71 ? -11.747 1.231 19.372 1.00 88.75 71 LYS A CA 1
ATOM 505 C C . LYS A 1 71 ? -11.661 0.065 20.353 1.00 88.75 71 LYS A C 1
ATOM 507 O O . LYS A 1 71 ? -12.627 -0.674 20.536 1.00 88.75 71 LYS A O 1
ATOM 512 N N . LEU A 1 72 ? -10.529 -0.057 21.038 1.00 86.94 72 LEU A N 1
ATOM 513 C CA . LEU A 1 72 ? -10.285 -1.025 22.108 1.00 86.94 72 LEU A CA 1
ATOM 514 C C . LEU A 1 72 ? -10.137 -0.272 23.437 1.00 86.94 72 LEU A C 1
ATOM 516 O O . LEU A 1 72 ? -9.036 -0.019 23.927 1.00 86.94 72 LEU A O 1
ATOM 520 N N . GLY A 1 73 ? -11.272 0.141 24.010 1.00 87.25 73 GLY A N 1
ATOM 521 C CA . GLY A 1 73 ? -11.294 0.989 25.205 1.00 87.25 73 GLY A CA 1
ATOM 522 C C . GLY A 1 73 ? -10.724 2.387 24.906 1.00 87.25 73 GLY A C 1
ATOM 523 O O . GLY A 1 73 ? -11.275 3.068 24.042 1.00 87.25 73 GLY A O 1
ATOM 524 N N . PRO A 1 74 ? -9.655 2.842 25.593 1.00 91.94 74 PRO A N 1
ATOM 525 C CA . PRO A 1 74 ? -9.023 4.136 25.320 1.00 91.94 74 PRO A CA 1
ATOM 526 C C . PRO A 1 74 ? -8.055 4.118 24.121 1.00 91.94 74 PRO A C 1
ATOM 528 O O . PRO A 1 74 ? -7.476 5.155 23.807 1.00 91.94 74 PRO A O 1
ATOM 531 N N . ILE A 1 75 ? -7.836 2.961 23.486 1.00 92.00 75 ILE A N 1
ATOM 532 C CA . ILE A 1 75 ? -6.863 2.782 22.400 1.00 92.00 75 ILE A CA 1
ATOM 533 C C . ILE A 1 75 ? -7.589 2.744 21.051 1.00 92.00 75 ILE A C 1
ATOM 535 O O . ILE A 1 75 ? -8.613 2.071 20.917 1.00 92.00 75 ILE A O 1
ATOM 539 N N . ASP A 1 76 ? -7.031 3.435 20.056 1.00 89.81 76 ASP A N 1
ATOM 540 C CA . ASP A 1 76 ? -7.422 3.334 18.647 1.00 89.81 76 ASP A CA 1
ATOM 541 C C . ASP A 1 76 ? -6.366 2.520 17.891 1.00 89.81 76 ASP A C 1
ATOM 543 O O . ASP A 1 76 ? -5.174 2.838 17.945 1.00 89.81 76 ASP A O 1
ATOM 547 N N . LEU A 1 77 ? -6.792 1.431 17.252 1.00 90.56 77 LEU A N 1
ATOM 548 C CA . LEU A 1 77 ? -5.918 0.526 16.514 1.00 90.56 77 LEU A CA 1
ATOM 549 C C . LEU A 1 77 ? -6.110 0.724 15.010 1.00 90.56 77 LEU A C 1
ATOM 551 O O . LEU A 1 77 ? -7.226 0.681 14.488 1.00 90.56 77 LEU A O 1
ATOM 555 N N . GLU A 1 78 ? -4.992 0.833 14.299 1.00 93.00 78 GLU A N 1
ATOM 556 C CA . GLU A 1 78 ? -4.955 0.845 12.842 1.00 93.00 78 GLU A CA 1
ATOM 557 C C . GLU A 1 78 ? -3.919 -0.163 12.338 1.00 93.00 78 GLU A C 1
ATOM 559 O O . GLU A 1 78 ? -2.793 -0.221 12.837 1.00 93.00 78 GLU A O 1
ATOM 564 N N . LEU A 1 79 ? -4.292 -0.953 11.335 1.00 92.25 79 LEU A N 1
ATOM 565 C CA . LEU A 1 79 ? -3.427 -1.941 10.699 1.00 92.25 79 LEU A CA 1
ATOM 566 C C . LEU A 1 79 ? -3.196 -1.555 9.244 1.00 92.25 79 LEU A C 1
ATOM 568 O O . LEU A 1 79 ? -4.130 -1.190 8.533 1.00 92.25 79 LEU A O 1
ATOM 572 N N . TYR A 1 80 ? -1.948 -1.674 8.803 1.00 92.12 80 TYR A N 1
ATOM 573 C CA . TYR A 1 80 ? -1.522 -1.311 7.459 1.00 92.12 80 TYR A CA 1
ATOM 574 C C . TYR A 1 80 ? -0.788 -2.481 6.820 1.00 92.12 80 TYR A C 1
ATOM 576 O O . TYR A 1 80 ? 0.163 -3.007 7.398 1.00 92.12 80 TYR A O 1
ATOM 584 N N . ALA A 1 81 ? -1.190 -2.848 5.607 1.00 92.38 81 ALA A N 1
ATOM 585 C CA . ALA A 1 81 ? -0.468 -3.807 4.784 1.00 92.38 81 ALA A CA 1
ATOM 586 C C . ALA A 1 81 ? -0.298 -3.232 3.379 1.00 92.38 81 ALA A C 1
ATOM 588 O O . ALA A 1 81 ? -1.261 -2.787 2.754 1.00 92.38 81 ALA A O 1
ATOM 589 N N . ASN A 1 82 ? 0.944 -3.212 2.904 1.00 91.00 82 ASN A N 1
ATOM 590 C CA . ASN A 1 82 ? 1.320 -2.631 1.622 1.00 91.00 82 ASN A CA 1
ATOM 591 C C . ASN A 1 82 ? 2.274 -3.608 0.934 1.00 91.00 82 ASN A C 1
ATOM 593 O O . ASN A 1 82 ? 3.207 -4.100 1.569 1.00 91.00 82 ASN A O 1
ATOM 597 N N . TYR A 1 83 ? 2.031 -3.893 -0.339 1.00 89.56 83 TYR A N 1
ATOM 598 C CA . TYR A 1 83 ? 2.851 -4.779 -1.154 1.00 89.56 83 TYR A CA 1
ATOM 599 C C . TYR A 1 83 ? 3.252 -4.054 -2.434 1.00 89.56 83 TYR A C 1
ATOM 601 O O . TYR A 1 83 ? 2.385 -3.690 -3.227 1.00 89.56 83 TYR A O 1
ATOM 609 N N . GLY A 1 84 ? 4.554 -3.826 -2.602 1.00 89.75 84 GLY A N 1
ATOM 610 C CA . GLY A 1 84 ? 5.135 -3.214 -3.793 1.00 89.75 84 GLY A CA 1
ATOM 611 C C . GLY A 1 84 ? 5.693 -4.265 -4.746 1.00 89.75 84 GLY A C 1
ATOM 612 O O . GLY A 1 84 ? 6.216 -5.288 -4.301 1.00 89.75 84 GLY A O 1
ATOM 613 N N . PHE A 1 85 ? 5.586 -4.012 -6.044 1.00 86.31 85 PHE A N 1
ATOM 614 C CA . PHE A 1 85 ? 6.138 -4.858 -7.093 1.00 86.31 85 PHE A CA 1
ATOM 615 C C . PHE A 1 85 ? 6.588 -4.022 -8.292 1.00 86.31 85 PHE A C 1
ATOM 617 O O . PHE A 1 85 ? 5.979 -3.005 -8.623 1.00 86.31 85 PHE A O 1
ATOM 624 N N . ASP A 1 86 ? 7.632 -4.500 -8.960 1.00 85.50 86 ASP A N 1
ATOM 625 C CA . ASP A 1 86 ? 8.171 -3.894 -10.174 1.00 85.50 86 ASP A CA 1
ATOM 626 C C . ASP A 1 86 ? 7.704 -4.695 -11.393 1.00 85.50 86 ASP A C 1
ATOM 628 O O . ASP A 1 86 ? 7.804 -5.927 -11.425 1.00 85.50 86 ASP A O 1
ATOM 632 N N . SER A 1 87 ? 7.168 -4.009 -12.400 1.00 73.19 87 SER A N 1
ATOM 633 C CA . SER A 1 87 ? 6.707 -4.632 -13.636 1.00 73.19 87 SER A CA 1
ATOM 634 C C . SER A 1 87 ? 7.818 -4.660 -14.676 1.00 73.19 87 SER A C 1
ATOM 636 O O . SER A 1 87 ? 8.237 -3.628 -15.190 1.00 73.19 87 SER A O 1
ATOM 638 N N . LYS A 1 88 ? 8.226 -5.870 -15.073 1.00 64.88 88 LYS A N 1
ATOM 639 C CA . LYS A 1 88 ? 9.153 -6.084 -16.198 1.00 64.88 88 LYS A CA 1
ATOM 640 C C . LYS A 1 88 ? 8.514 -5.850 -17.571 1.00 64.88 88 LYS A C 1
ATOM 642 O O . LYS A 1 88 ? 9.208 -5.891 -18.578 1.00 64.88 88 LYS A O 1
ATOM 647 N N . ALA A 1 89 ? 7.197 -5.629 -17.639 1.00 59.88 89 ALA A N 1
ATOM 648 C CA . ALA A 1 89 ? 6.531 -5.318 -18.905 1.00 59.88 89 ALA A CA 1
ATOM 649 C C . ALA A 1 89 ? 6.968 -3.951 -19.467 1.00 59.88 89 ALA A C 1
ATOM 651 O O . ALA A 1 89 ? 6.953 -3.769 -20.677 1.00 59.88 89 ALA A O 1
ATOM 652 N N . ILE A 1 90 ? 7.415 -3.034 -18.598 1.00 54.28 90 ILE A N 1
ATOM 653 C CA . ILE A 1 90 ? 7.969 -1.723 -18.973 1.00 54.28 90 ILE A CA 1
ATOM 654 C C . ILE A 1 90 ? 9.425 -1.845 -19.487 1.00 54.28 90 ILE A C 1
ATOM 656 O O . ILE A 1 90 ? 9.911 -0.949 -20.161 1.00 54.28 90 ILE A O 1
ATOM 660 N N . ASP A 1 91 ? 10.106 -2.978 -19.263 1.00 53.62 91 ASP A N 1
ATOM 661 C CA . ASP A 1 91 ? 11.480 -3.232 -19.745 1.00 53.62 91 ASP A CA 1
ATOM 662 C C . ASP A 1 91 ? 11.539 -3.716 -21.214 1.00 53.62 91 ASP A C 1
ATOM 664 O O . ASP A 1 91 ? 12.626 -3.929 -21.748 1.00 53.62 91 ASP A O 1
ATOM 668 N N . THR A 1 92 ? 10.392 -3.969 -21.870 1.00 48.75 92 THR A N 1
ATOM 669 C CA . THR A 1 92 ? 10.346 -4.675 -23.177 1.00 48.75 92 THR A CA 1
ATOM 670 C C . THR A 1 92 ? 9.957 -3.793 -24.373 1.00 48.75 92 THR A C 1
ATOM 672 O O . THR A 1 92 ? 9.838 -4.299 -25.486 1.00 48.75 92 THR A O 1
ATOM 675 N N . GLU A 1 93 ? 9.828 -2.479 -24.200 1.00 49.72 93 GLU A N 1
ATOM 676 C CA . GLU A 1 93 ? 9.757 -1.542 -25.328 1.00 49.72 93 GLU A CA 1
ATOM 677 C C . GLU A 1 93 ? 11.022 -0.674 -25.335 1.00 49.72 93 GLU A C 1
ATOM 679 O O . GLU A 1 93 ? 11.121 0.307 -24.613 1.00 49.72 93 GLU A O 1
ATOM 684 N N . GLU A 1 94 ? 12.017 -1.142 -26.096 1.00 48.59 94 GLU A N 1
ATOM 685 C CA . GLU A 1 94 ? 13.125 -0.394 -26.712 1.00 48.59 94 GLU A CA 1
ATOM 686 C C . GLU A 1 94 ? 13.411 1.009 -26.131 1.00 48.59 94 GLU A C 1
ATOM 688 O O . GLU A 1 94 ? 12.824 2.006 -26.554 1.00 48.59 94 GLU A O 1
ATOM 693 N N . ARG A 1 95 ? 14.361 1.083 -25.189 1.00 41.91 95 ARG A N 1
ATOM 694 C CA . ARG A 1 95 ? 15.100 2.320 -24.898 1.00 41.91 95 ARG A CA 1
ATOM 695 C C . ARG A 1 95 ? 16.239 2.505 -25.895 1.00 41.91 95 ARG A C 1
ATOM 697 O O . ARG A 1 95 ? 16.997 1.529 -26.088 1.00 41.91 95 ARG A O 1
#

Sequence (95 aa):
FWMNHDGQGAGVKNFDIGGVQFDVATVAAVESCSPEVMDDEANPSRITCTGGSGTGDKGNYAATSKIHGMKLGPIDLELYANYGFDSKAIDTEER

Organism: NCBI:txid83655

Radius of gyration: 19.17 Å; chains: 1; bounding box: 54×26×52 Å

Foldseek 3Di:
DVDPLPFDKDWDWQDDDPQKGKIKMKTFHFKDFDFDQDPPDPDSPDGHRPIDHDRHTPQKMKIKMKIWRDDDDPDTDMDIDMDIDGDCVVVPPDD

InterPro domains:
  IPR003192 Porin, LamB-type [PF02264] (1-92)
  IPR036998 Porin, LamB-type superfamily [G3DSA:2.40.170.10] (1-95)